Protein AF-A0A392T119-F1 (afdb_monomer_lite)

Secondary structure (DSSP, 8-state):
---HHHHHHHHHHHHHHHHHHHHHHHHHHHHGGGTT---TTTT-SSTT----TTPPPP-PPPP-SSS-HHHHT-

Organism: NCBI:txid97028

Sequence (74 aa):
MLNQATAVIAHSEDEYAQRYKVLEERLKAIEGFSAFGIDALDLCLVPNVVVPPKFKTPDFEKYKGLQCPKIHLK

Foldseek 3Di:
DDDPVNVVVVVVVVVVVVVVVVVVVVVPVVCDPVPPDQDVQNVDPDPPDDDPPPDDDDDADDDPVPDDVVVSVD

Structure (mmCIF, N/CA/C/O backbone):
data_AF-A0A392T119-F1
#
_entry.id   AF-A0A392T119-F1
#
loop_
_atom_site.group_PDB
_atom_site.id
_atom_site.type_symbol
_atom_site.label_atom_id
_atom_site.label_alt_id
_atom_site.label_comp_id
_atom_site.label_asym_id
_atom_site.label_entity_id
_atom_site.label_seq_id
_atom_site.pdbx_PDB_ins_code
_atom_site.Cartn_x
_atom_site.Cartn_y
_atom_site.Cartn_z
_atom_site.occupancy
_atom_site.B_iso_or_equiv
_atom_site.auth_seq_id
_atom_site.auth_comp_id
_atom_site.auth_asym_id
_atom_site.auth_atom_id
_atom_site.pdbx_PDB_model_num
ATOM 1 N N . MET A 1 1 ? 24.653 9.737 -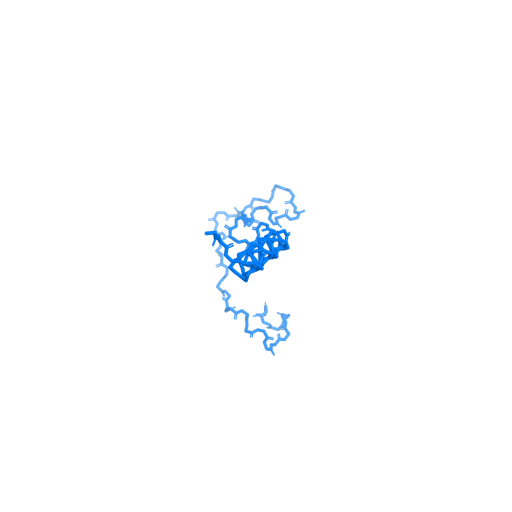48.385 1.00 54.81 1 MET A N 1
ATOM 2 C CA . MET A 1 1 ? 23.687 8.620 -48.311 1.00 54.81 1 MET A CA 1
ATOM 3 C C . MET A 1 1 ? 23.787 8.035 -46.911 1.00 54.81 1 MET A C 1
ATOM 5 O O . MET A 1 1 ? 24.915 7.844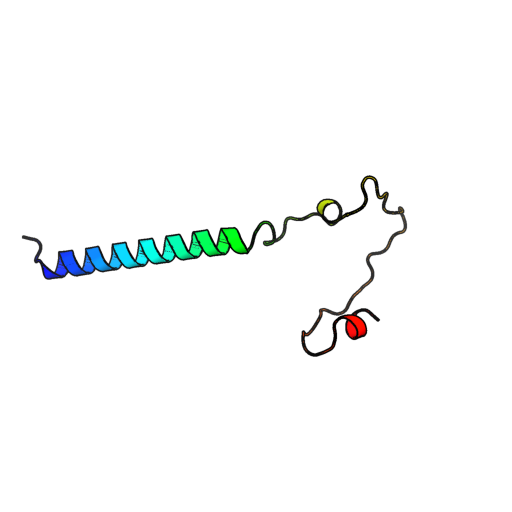 -46.469 1.00 54.81 1 MET A O 1
ATOM 9 N N . LEU A 1 2 ? 22.678 7.829 -46.191 1.00 58.81 2 LEU A N 1
ATOM 10 C CA . LEU A 1 2 ? 22.726 7.113 -44.907 1.00 58.81 2 LEU A CA 1
ATOM 11 C C . LEU A 1 2 ? 23.191 5.676 -45.179 1.00 58.81 2 LEU A C 1
ATOM 13 O O . LEU A 1 2 ? 22.698 5.052 -46.118 1.00 58.81 2 LEU A O 1
ATOM 17 N N . ASN A 1 3 ? 24.164 5.172 -44.415 1.00 74.50 3 ASN A N 1
ATOM 18 C CA . ASN A 1 3 ? 24.645 3.808 -44.606 1.00 74.50 3 ASN A CA 1
ATOM 19 C C . ASN A 1 3 ? 23.681 2.806 -43.945 1.00 74.50 3 ASN A C 1
ATOM 21 O O . ASN A 1 3 ? 22.969 3.120 -42.989 1.00 74.50 3 ASN A O 1
ATOM 25 N N . GLN A 1 4 ? 23.649 1.592 -44.486 1.00 68.94 4 GLN A N 1
ATOM 26 C CA . GLN A 1 4 ? 22.703 0.554 -44.084 1.00 68.94 4 GLN A CA 1
ATOM 27 C C . GLN A 1 4 ? 22.859 0.146 -42.608 1.00 68.94 4 GLN A C 1
ATOM 29 O O . GLN A 1 4 ? 21.878 -0.221 -41.973 1.00 68.94 4 GLN A O 1
ATOM 34 N N . ALA A 1 5 ? 24.059 0.287 -42.035 1.00 66.00 5 ALA A N 1
ATOM 35 C CA . ALA A 1 5 ? 24.317 0.016 -40.623 1.00 66.00 5 ALA A CA 1
ATOM 36 C C . ALA A 1 5 ? 23.638 1.042 -39.695 1.00 66.00 5 ALA A C 1
ATOM 38 O O . ALA A 1 5 ? 23.050 0.655 -38.691 1.00 66.00 5 ALA A O 1
ATOM 39 N N . THR A 1 6 ? 23.644 2.331 -40.049 1.00 61.88 6 THR A N 1
ATOM 40 C CA . THR A 1 6 ? 22.944 3.386 -39.295 1.00 61.88 6 THR A CA 1
ATOM 41 C C . THR A 1 6 ? 21.429 3.176 -39.300 1.00 61.88 6 THR A C 1
ATOM 43 O O . THR A 1 6 ? 20.786 3.370 -38.273 1.00 61.88 6 THR A O 1
ATOM 46 N N . ALA A 1 7 ? 20.859 2.721 -40.421 1.00 65.50 7 ALA A N 1
ATOM 47 C CA . ALA A 1 7 ? 19.437 2.385 -40.495 1.00 65.50 7 ALA A CA 1
ATOM 48 C C . ALA A 1 7 ? 19.086 1.170 -39.617 1.00 65.50 7 ALA A C 1
ATOM 50 O O . ALA A 1 7 ? 18.099 1.201 -38.893 1.00 65.50 7 ALA A O 1
ATOM 51 N N . VAL A 1 8 ? 19.917 0.121 -39.623 1.00 67.38 8 VAL A N 1
ATOM 52 C CA . VAL A 1 8 ? 19.713 -1.084 -38.796 1.00 67.38 8 VAL A CA 1
ATOM 53 C C . VAL A 1 8 ? 19.789 -0.776 -37.296 1.00 67.38 8 VAL A C 1
ATOM 55 O O . VAL A 1 8 ? 18.987 -1.307 -36.531 1.00 67.38 8 VAL A O 1
ATOM 58 N N . ILE A 1 9 ? 20.704 0.101 -36.869 1.00 68.19 9 ILE A N 1
ATOM 59 C CA . ILE A 1 9 ? 20.814 0.516 -35.461 1.00 68.19 9 ILE A CA 1
ATOM 60 C C . ILE A 1 9 ? 19.561 1.287 -35.029 1.00 68.19 9 ILE A C 1
ATOM 62 O O . ILE A 1 9 ? 18.958 0.918 -34.024 1.00 68.19 9 ILE A O 1
ATOM 66 N N . ALA A 1 10 ? 19.110 2.263 -35.823 1.00 63.44 10 ALA A N 1
ATOM 67 C CA . ALA A 1 10 ? 17.890 3.020 -35.535 1.00 63.44 10 ALA A CA 1
ATOM 68 C C . ALA A 1 10 ? 16.643 2.114 -35.478 1.00 63.44 10 ALA A C 1
ATOM 70 O O . ALA A 1 10 ? 15.846 2.212 -34.552 1.00 63.44 10 ALA A O 1
ATOM 71 N N . HIS A 1 11 ? 16.524 1.157 -36.407 1.00 64.25 11 HIS A N 1
ATOM 72 C CA . HIS A 1 11 ? 15.450 0.159 -36.377 1.00 64.25 11 HIS A CA 1
ATOM 73 C C . HIS A 1 11 ? 15.483 -0.721 -35.123 1.00 64.25 11 HIS A C 1
ATOM 75 O O . HIS A 1 11 ? 14.429 -1.098 -34.614 1.00 64.25 11 HIS A O 1
ATOM 81 N N . SER A 1 12 ? 16.677 -1.050 -34.619 1.00 71.75 12 SER A N 1
ATOM 82 C CA . SER A 1 12 ? 16.808 -1.831 -33.390 1.00 71.75 12 SER A CA 1
ATOM 83 C C . SER A 1 12 ? 16.413 -1.016 -32.156 1.00 71.75 12 SER A C 1
ATOM 85 O O . SER A 1 12 ? 15.703 -1.529 -31.296 1.00 71.75 12 SER A O 1
ATOM 87 N N . GLU A 1 13 ? 16.792 0.264 -32.088 1.00 76.12 13 GLU A N 1
ATOM 88 C CA . GLU A 1 13 ? 16.424 1.172 -30.994 1.00 76.12 13 GLU A CA 1
ATOM 89 C C . GLU A 1 13 ? 14.908 1.404 -30.930 1.00 76.12 13 GLU A C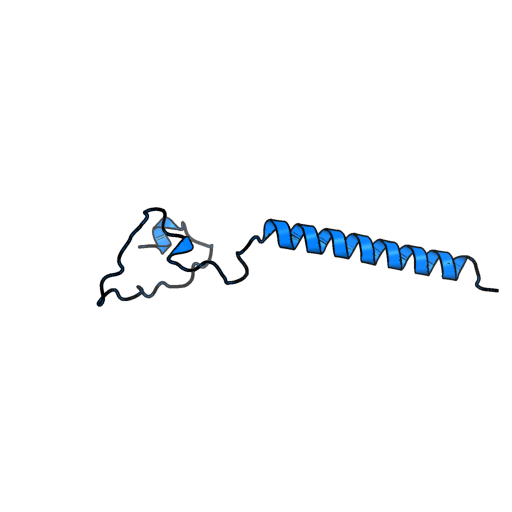 1
ATOM 91 O O . GLU A 1 13 ? 14.326 1.316 -29.845 1.00 76.12 13 GLU A O 1
ATOM 96 N N . ASP A 1 14 ? 14.255 1.587 -32.083 1.00 83.50 14 ASP A N 1
ATOM 97 C CA . ASP A 1 14 ? 12.794 1.694 -32.184 1.00 83.50 14 ASP A CA 1
ATOM 98 C C . ASP A 1 14 ? 12.094 0.416 -31.692 1.00 83.50 14 ASP A C 1
ATOM 100 O O . ASP A 1 14 ? 11.079 0.473 -30.989 1.00 83.50 14 ASP A O 1
ATOM 104 N N . GLU A 1 15 ? 12.653 -0.756 -32.005 1.00 87.88 15 GLU A N 1
ATOM 105 C CA . GLU A 1 15 ? 12.124 -2.035 -31.538 1.00 87.88 15 GLU A CA 1
ATOM 106 C C . GLU A 1 15 ? 12.252 -2.184 -30.012 1.00 87.88 15 GLU A C 1
ATOM 108 O O . GLU A 1 15 ? 11.303 -2.617 -29.348 1.00 87.88 15 GLU A O 1
ATOM 113 N N . TYR A 1 16 ? 13.390 -1.796 -29.426 1.00 88.75 16 TYR A N 1
ATOM 114 C CA . TYR A 1 16 ? 13.578 -1.813 -27.972 1.00 88.75 16 TYR A CA 1
ATOM 115 C C . TYR A 1 16 ? 12.645 -0.830 -27.261 1.00 88.75 16 TYR A C 1
ATOM 117 O O . TYR A 1 16 ? 12.044 -1.197 -26.249 1.00 88.75 16 TYR A O 1
ATOM 125 N N . ALA A 1 17 ? 12.465 0.376 -27.803 1.00 92.50 17 ALA A N 1
ATOM 126 C CA . ALA A 1 17 ? 11.530 1.364 -27.271 1.00 92.50 17 ALA A CA 1
ATOM 127 C C . ALA A 1 17 ? 10.085 0.843 -27.299 1.00 92.50 17 ALA A C 1
ATOM 129 O O . ALA A 1 17 ? 9.363 0.945 -26.303 1.00 92.50 17 ALA A O 1
ATOM 130 N N . GLN A 1 18 ? 9.678 0.201 -28.397 1.00 93.56 18 GLN A N 1
ATOM 131 C CA . GLN A 1 18 ? 8.349 -0.389 -28.520 1.00 93.56 18 GLN A CA 1
ATOM 132 C C . GLN A 1 18 ? 8.145 -1.552 -27.537 1.00 93.56 18 GLN A C 1
ATOM 134 O O . GLN A 1 18 ? 7.106 -1.635 -26.882 1.00 93.56 18 GLN A O 1
ATOM 139 N N . ARG A 1 19 ? 9.143 -2.432 -27.377 1.00 93.44 19 ARG A N 1
ATOM 140 C CA . ARG A 1 19 ? 9.103 -3.529 -26.394 1.00 93.44 19 ARG A CA 1
ATOM 141 C C . ARG A 1 19 ? 9.030 -3.007 -24.958 1.00 93.44 19 ARG A C 1
ATOM 143 O O . ARG A 1 19 ? 8.277 -3.558 -24.156 1.00 93.44 19 ARG A O 1
ATOM 150 N N . TYR A 1 20 ? 9.768 -1.942 -24.642 1.00 94.31 20 TYR A N 1
ATOM 151 C CA . TYR A 1 20 ? 9.735 -1.303 -23.327 1.00 94.31 20 TYR A CA 1
ATOM 152 C C . TYR A 1 20 ? 8.363 -0.683 -23.035 1.00 94.31 20 TYR A C 1
ATOM 154 O O . TYR A 1 20 ? 7.798 -0.918 -21.971 1.00 94.31 20 TYR A O 1
ATOM 162 N N . LYS A 1 21 ? 7.773 0.016 -24.011 1.00 94.44 21 LYS A N 1
ATOM 163 C CA . LYS A 1 21 ? 6.425 0.586 -23.898 1.00 94.44 21 LYS A CA 1
ATOM 164 C C . LYS A 1 21 ? 5.359 -0.483 -23.639 1.00 94.44 21 LYS A C 1
ATOM 166 O O . LYS A 1 21 ? 4.533 -0.326 -22.746 1.00 94.44 21 LYS A O 1
ATOM 171 N N . VAL A 1 22 ? 5.412 -1.601 -24.366 1.00 95.62 22 VAL A N 1
ATOM 172 C CA . VAL A 1 22 ? 4.492 -2.734 -24.153 1.00 95.62 22 VAL A CA 1
ATOM 173 C C . VAL A 1 22 ? 4.663 -3.334 -22.754 1.00 95.62 22 VAL A C 1
ATOM 175 O O . VAL A 1 22 ? 3.682 -3.715 -22.116 1.00 95.62 22 VAL A O 1
ATOM 178 N N . LEU A 1 23 ? 5.897 -3.428 -22.255 1.00 93.19 23 LEU A N 1
ATOM 179 C CA . LEU A 1 23 ? 6.160 -3.896 -20.895 1.00 93.19 23 LEU A CA 1
ATOM 180 C C . LEU A 1 23 ? 5.575 -2.939 -19.847 1.00 93.19 23 LEU A C 1
ATOM 182 O O . LEU A 1 23 ? 4.921 -3.397 -18.913 1.00 93.19 23 LEU A O 1
ATOM 186 N N . GLU A 1 24 ? 5.764 -1.632 -20.019 1.00 89.06 24 GLU A N 1
ATOM 187 C CA . GLU A 1 24 ? 5.223 -0.599 -19.132 1.00 89.06 24 GLU A CA 1
ATOM 188 C C . GLU A 1 24 ? 3.686 -0.623 -19.093 1.00 89.06 24 GLU A C 1
ATOM 190 O O . GLU A 1 24 ? 3.091 -0.591 -18.018 1.00 89.06 24 GLU A O 1
ATOM 195 N N . GLU A 1 25 ? 3.031 -0.749 -20.250 1.00 89.44 25 GLU A N 1
ATOM 196 C CA . GLU A 1 25 ? 1.571 -0.865 -20.346 1.00 89.44 25 GLU A CA 1
ATOM 197 C C . GLU A 1 25 ? 1.049 -2.123 -19.635 1.00 89.44 25 GLU A C 1
ATOM 199 O O . GLU A 1 25 ? 0.047 -2.069 -18.919 1.00 89.44 25 GLU A O 1
ATOM 204 N N . ARG A 1 26 ? 1.753 -3.256 -19.764 1.00 90.19 26 ARG A N 1
ATOM 205 C CA . ARG A 1 26 ? 1.403 -4.499 -19.059 1.00 90.19 26 ARG A CA 1
ATOM 206 C C . ARG A 1 26 ? 1.590 -4.386 -17.550 1.00 90.19 26 ARG A C 1
ATOM 208 O O . ARG A 1 26 ? 0.756 -4.898 -16.809 1.00 90.19 26 ARG A O 1
ATOM 215 N N . LEU A 1 27 ? 2.660 -3.734 -17.095 1.00 85.38 27 LEU A N 1
ATOM 216 C CA . LEU A 1 27 ? 2.897 -3.492 -15.672 1.00 85.38 27 LEU A CA 1
ATOM 217 C C . LEU A 1 27 ? 1.812 -2.587 -15.083 1.00 85.38 27 LEU A C 1
ATOM 219 O O . LEU A 1 27 ? 1.229 -2.952 -14.070 1.00 85.38 27 LEU A O 1
ATOM 223 N N . LYS A 1 28 ? 1.443 -1.503 -15.777 1.00 81.38 28 LYS A N 1
ATOM 224 C CA . LYS A 1 28 ? 0.325 -0.624 -15.390 1.00 81.38 28 LYS A CA 1
ATOM 225 C C . LYS A 1 28 ? -1.009 -1.368 -15.298 1.00 81.38 28 LYS A C 1
ATOM 227 O O . LYS A 1 28 ? -1.795 -1.118 -14.391 1.00 81.38 28 LYS A O 1
ATOM 232 N N . ALA A 1 29 ? -1.267 -2.304 -16.213 1.00 79.94 29 ALA A N 1
ATOM 233 C CA . ALA A 1 29 ? -2.477 -3.125 -16.177 1.00 79.94 29 ALA A CA 1
ATOM 234 C C . ALA A 1 29 ? -2.501 -4.114 -14.993 1.00 79.94 29 ALA A C 1
ATOM 236 O O . ALA A 1 29 ? -3.578 -4.421 -14.485 1.00 79.94 29 ALA A O 1
ATOM 237 N N . ILE A 1 30 ? -1.334 -4.609 -14.557 1.00 79.00 30 ILE A N 1
ATOM 238 C CA . ILE A 1 30 ? -1.194 -5.555 -13.435 1.00 79.00 30 ILE A CA 1
ATOM 239 C C . ILE 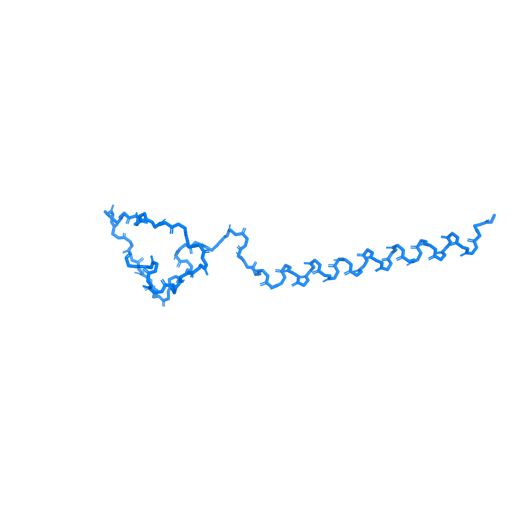A 1 30 ? -1.180 -4.839 -12.081 1.00 79.00 30 ILE A C 1
ATOM 241 O O . ILE A 1 30 ? -1.792 -5.331 -11.137 1.00 79.00 30 ILE A O 1
ATOM 245 N N . GLU A 1 31 ? -0.509 -3.690 -11.975 1.00 70.19 31 GLU A N 1
ATOM 246 C CA . GLU A 1 31 ? -0.529 -2.859 -10.763 1.00 70.19 31 GLU A CA 1
ATOM 247 C C . GLU A 1 31 ? -1.953 -2.393 -10.422 1.00 70.19 31 GLU A C 1
ATOM 249 O O . GLU A 1 31 ? -2.261 -2.133 -9.259 1.00 70.19 31 GLU A O 1
ATOM 254 N N . GLY A 1 32 ? -2.858 -2.337 -11.405 1.00 58.50 32 GLY A N 1
ATOM 255 C CA . GLY A 1 32 ? -4.224 -1.872 -11.192 1.00 58.50 32 GLY A CA 1
ATOM 256 C C . GLY A 1 32 ? -4.251 -0.472 -10.563 1.00 58.50 32 GLY A C 1
ATOM 257 O O . GLY A 1 32 ? -3.290 0.290 -10.624 1.00 58.50 32 GLY A O 1
ATOM 258 N N . PHE A 1 33 ? -5.350 -0.126 -9.895 1.00 54.38 33 PHE A N 1
ATOM 259 C CA . PHE A 1 33 ? -5.486 1.117 -9.116 1.00 54.38 33 PHE A CA 1
ATOM 260 C C . PHE A 1 33 ? -4.582 1.173 -7.858 1.00 54.38 33 PHE A C 1
ATOM 262 O O . PHE A 1 33 ? -4.787 2.014 -6.982 1.00 54.38 33 PHE A O 1
ATOM 269 N N . SER A 1 34 ? -3.599 0.276 -7.704 1.00 56.16 34 SER A N 1
ATOM 270 C CA . SER A 1 34 ? -2.866 0.108 -6.445 1.00 56.16 34 SER A CA 1
ATOM 271 C C . SER A 1 34 ? -1.687 1.063 -6.250 1.00 56.16 34 SER A C 1
ATOM 273 O O . SER A 1 34 ? -0.985 0.950 -5.246 1.00 56.16 34 SER A O 1
ATOM 275 N N . ALA A 1 35 ? -1.469 2.032 -7.136 1.00 55.53 35 ALA A N 1
ATOM 276 C CA . ALA A 1 35 ? -0.457 3.067 -6.937 1.00 55.53 35 ALA A CA 1
ATOM 277 C C . ALA A 1 35 ? -0.978 4.240 -6.076 1.00 55.53 35 ALA A C 1
ATOM 279 O O . ALA A 1 35 ? -0.703 5.385 -6.393 1.00 55.53 35 ALA A O 1
ATOM 280 N N . PHE A 1 36 ? -1.689 3.975 -4.971 1.00 56.47 36 PHE A N 1
ATOM 281 C CA . PHE A 1 36 ? -2.215 4.974 -4.009 1.00 56.47 36 PHE A CA 1
ATOM 282 C C . PHE A 1 36 ? -3.522 5.698 -4.402 1.00 56.47 36 PHE A C 1
ATOM 284 O O . PHE A 1 36 ? -3.550 6.923 -4.490 1.00 56.47 36 PHE A O 1
ATOM 291 N N . GLY A 1 37 ? -4.636 4.972 -4.571 1.00 55.94 37 GLY A N 1
ATOM 292 C CA . GLY A 1 37 ? -5.933 5.628 -4.822 1.00 55.94 37 GLY A CA 1
ATOM 293 C C . GLY A 1 37 ? -7.200 4.875 -4.418 1.00 55.94 37 GLY A C 1
ATOM 294 O O . GLY A 1 37 ? -8.278 5.325 -4.779 1.00 55.94 37 GLY A O 1
ATOM 295 N N . ILE A 1 38 ? -7.098 3.749 -3.709 1.00 56.94 38 ILE A N 1
ATOM 296 C CA . ILE A 1 38 ? -8.278 3.042 -3.191 1.00 56.94 38 ILE A CA 1
ATOM 297 C C . ILE A 1 38 ? -8.555 3.614 -1.801 1.00 56.94 38 ILE A C 1
ATOM 299 O O . ILE A 1 38 ? -7.742 3.419 -0.892 1.00 56.94 38 ILE A O 1
ATOM 303 N N . ASP A 1 39 ? -9.654 4.355 -1.648 1.00 63.97 39 ASP A N 1
ATOM 304 C CA . ASP A 1 39 ? -10.095 4.813 -0.332 1.00 63.97 39 ASP A CA 1
ATOM 305 C C . ASP A 1 39 ? -10.430 3.577 0.518 1.00 63.97 39 ASP A C 1
ATOM 307 O O . ASP A 1 39 ? -10.917 2.564 0.013 1.00 63.97 39 ASP A O 1
ATOM 311 N N . ALA A 1 40 ? -10.192 3.624 1.828 1.00 60.06 40 ALA A N 1
ATOM 312 C CA . ALA A 1 40 ? -10.591 2.538 2.724 1.00 60.06 40 ALA A CA 1
ATOM 313 C C . ALA A 1 40 ? -12.102 2.238 2.614 1.00 60.06 40 ALA A C 1
ATOM 315 O O . ALA A 1 40 ? -12.532 1.112 2.873 1.00 60.06 40 ALA A O 1
ATOM 316 N N . LEU A 1 41 ? -12.887 3.234 2.186 1.00 61.09 41 LEU A N 1
ATOM 317 C CA . LEU A 1 41 ? -14.302 3.103 1.844 1.00 61.09 41 LEU A CA 1
ATOM 318 C C . LEU A 1 41 ? -14.552 2.233 0.600 1.00 61.09 41 LEU A C 1
ATOM 320 O O . LEU A 1 41 ? -15.490 1.438 0.616 1.00 61.09 41 LEU A O 1
ATOM 324 N N . ASP A 1 42 ? -13.698 2.301 -0.423 1.00 64.94 42 ASP A N 1
ATOM 325 C CA . ASP A 1 42 ? -13.795 1.473 -1.637 1.00 64.94 42 ASP A CA 1
ATOM 326 C C . ASP A 1 42 ? -13.442 0.002 -1.368 1.00 64.94 42 ASP A C 1
ATOM 328 O O . ASP A 1 42 ? -13.847 -0.899 -2.104 1.00 64.94 42 ASP A O 1
ATOM 332 N N . LEU A 1 43 ? -12.698 -0.261 -0.288 1.00 68.50 43 LEU A N 1
ATOM 333 C CA . LEU A 1 43 ? -12.355 -1.610 0.164 1.00 68.50 43 LEU A CA 1
ATOM 334 C C . LEU A 1 43 ? -13.446 -2.238 1.050 1.00 68.50 43 LEU A C 1
ATOM 336 O O . LEU A 1 43 ? -13.323 -3.392 1.477 1.00 68.50 43 LEU A O 1
ATOM 340 N N . CYS A 1 44 ? -14.509 -1.494 1.364 1.00 68.62 44 CYS A N 1
ATOM 341 C CA . CYS A 1 44 ? -15.560 -1.978 2.239 1.00 68.62 44 CYS A CA 1
ATOM 342 C C . CYS A 1 44 ? -16.457 -2.985 1.506 1.00 68.62 44 CYS A C 1
ATOM 344 O O . CYS A 1 44 ? -17.286 -2.630 0.674 1.00 68.62 44 CYS A O 1
ATOM 346 N N . LEU A 1 45 ? -16.329 -4.267 1.860 1.00 75.62 45 LEU A N 1
ATOM 347 C CA . LEU A 1 45 ? -17.175 -5.345 1.324 1.00 75.62 45 LEU A CA 1
ATOM 348 C C . LEU A 1 45 ? -18.650 -5.224 1.749 1.00 75.62 45 LEU A C 1
ATOM 350 O O . LEU A 1 45 ? -19.508 -5.921 1.210 1.00 75.62 45 LEU A O 1
ATOM 354 N N . VAL A 1 46 ? -18.938 -4.372 2.736 1.00 75.62 46 VAL A N 1
ATOM 355 C CA . VAL A 1 46 ? -20.281 -4.136 3.263 1.00 75.62 46 VAL A CA 1
ATOM 356 C C . VAL A 1 46 ? -20.714 -2.718 2.881 1.00 75.62 46 VAL A C 1
ATOM 358 O O . VAL A 1 46 ? -20.096 -1.754 3.330 1.00 75.62 46 VAL A O 1
ATOM 361 N N . PRO A 1 47 ? -21.784 -2.546 2.088 1.00 71.50 47 PRO A N 1
ATOM 362 C CA . PRO A 1 47 ? -22.280 -1.213 1.770 1.00 71.50 47 PRO A CA 1
ATOM 363 C C . PRO A 1 47 ? -22.827 -0.517 3.029 1.00 71.50 47 PRO A C 1
ATOM 365 O O . PRO A 1 47 ? -23.476 -1.148 3.864 1.00 71.50 47 PRO A O 1
ATOM 368 N N . ASN A 1 48 ? -22.616 0.802 3.131 1.00 74.06 48 ASN A N 1
ATOM 369 C CA . ASN A 1 48 ? -23.102 1.685 4.210 1.00 74.06 48 ASN A CA 1
ATOM 370 C C . ASN A 1 48 ? -22.445 1.514 5.593 1.00 74.06 48 ASN A C 1
ATOM 372 O O . ASN A 1 48 ? -23.079 1.780 6.618 1.00 74.06 48 ASN A O 1
ATOM 376 N N . VAL A 1 49 ? -21.175 1.107 5.661 1.00 75.19 49 VAL A N 1
ATOM 377 C CA . VAL A 1 49 ? -20.442 1.133 6.935 1.00 75.19 49 VAL A CA 1
ATOM 378 C C . VAL A 1 49 ? -20.189 2.579 7.362 1.00 75.19 49 VAL A C 1
ATOM 380 O O . VAL A 1 49 ? -19.448 3.320 6.723 1.00 75.19 49 VAL A O 1
ATOM 383 N N . VAL A 1 50 ? -20.802 2.977 8.477 1.00 81.50 50 VAL A N 1
ATOM 384 C CA . VAL A 1 50 ? -20.534 4.261 9.130 1.00 81.50 50 VAL A CA 1
ATOM 385 C C . VAL A 1 50 ? -19.373 4.073 10.095 1.00 81.50 50 VAL A C 1
ATOM 387 O O . VAL A 1 50 ? -19.491 3.343 11.081 1.00 81.50 50 VAL A O 1
ATOM 390 N N . VAL A 1 51 ? -18.253 4.747 9.832 1.00 78.50 51 VAL A N 1
ATOM 391 C CA . VAL A 1 51 ? -17.128 4.791 10.771 1.00 78.50 51 VAL A CA 1
ATOM 392 C C . VAL A 1 51 ? -17.560 5.590 12.008 1.00 78.50 51 VAL A C 1
ATOM 394 O O . VAL A 1 51 ? -17.964 6.748 11.873 1.00 78.50 51 VAL A O 1
ATOM 397 N N . PRO A 1 52 ? -17.498 5.019 13.226 1.00 86.88 52 PRO A N 1
ATOM 398 C CA . PRO A 1 52 ? -17.847 5.757 14.435 1.00 86.88 52 PRO A CA 1
ATOM 399 C C . PRO A 1 52 ? -16.970 7.015 14.604 1.00 86.88 52 PRO A C 1
ATOM 401 O O . PRO A 1 52 ? -15.760 6.923 14.403 1.00 86.88 52 PRO A O 1
ATOM 404 N N . PRO A 1 53 ? -17.498 8.157 15.098 1.00 84.25 53 PRO A N 1
ATOM 405 C CA . PRO A 1 53 ? -16.726 9.403 15.264 1.00 84.25 53 PRO A CA 1
ATOM 406 C C . PRO A 1 53 ? -15.499 9.308 16.188 1.00 84.25 53 PRO A C 1
ATOM 408 O O . PRO A 1 53 ? -14.686 10.223 16.248 1.00 84.25 53 PRO A O 1
ATOM 411 N N . LYS A 1 54 ? -15.391 8.224 16.961 1.00 90.19 54 LYS A N 1
ATOM 412 C CA . LYS A 1 54 ? -14.295 7.954 17.903 1.00 90.19 54 LYS A CA 1
ATOM 413 C C . LYS A 1 54 ? -13.410 6.790 17.455 1.00 90.19 54 LYS A C 1
ATOM 415 O O . LYS A 1 54 ? -12.603 6.309 18.250 1.00 90.19 54 LYS A O 1
ATOM 420 N N . PHE A 1 55 ? -13.592 6.300 16.230 1.00 86.50 55 PHE A N 1
ATOM 421 C CA . PHE A 1 55 ? -12.741 5.259 15.680 1.00 86.50 55 PHE A CA 1
ATOM 422 C C . PHE A 1 55 ? -11.328 5.816 15.519 1.00 86.50 55 PHE A C 1
ATOM 424 O O . PHE A 1 55 ? -11.111 6.801 14.816 1.00 86.50 55 PHE A O 1
ATOM 431 N N . LYS A 1 56 ? -10.372 5.203 16.212 1.00 85.69 56 LYS A N 1
ATOM 432 C CA . LYS A 1 56 ? -8.953 5.484 16.021 1.00 85.69 56 LYS A CA 1
ATOM 433 C C . LYS A 1 56 ? -8.407 4.430 15.077 1.00 85.69 56 LYS A C 1
ATOM 435 O O . LYS A 1 56 ? -8.645 3.244 15.302 1.00 85.69 56 LYS A O 1
ATOM 440 N N . THR A 1 57 ? -7.663 4.857 14.065 1.00 81.12 57 THR A N 1
ATOM 441 C CA . THR A 1 57 ? -6.833 3.937 13.290 1.00 81.12 57 THR A CA 1
ATOM 442 C C . THR A 1 57 ? -5.882 3.234 14.261 1.00 81.12 57 THR A C 1
ATOM 444 O O . THR A 1 57 ? -5.195 3.928 15.013 1.00 81.12 57 THR A O 1
ATOM 447 N N . PRO A 1 58 ? -5.868 1.893 14.322 1.00 79.50 58 PRO A N 1
ATOM 448 C CA . PRO A 1 58 ? -4.889 1.194 15.137 1.00 79.50 58 PRO A CA 1
ATOM 449 C C . PRO A 1 58 ? -3.491 1.396 14.545 1.00 79.50 58 PRO A C 1
ATOM 451 O O . PRO A 1 58 ? -3.317 1.332 13.326 1.00 79.50 58 PRO A O 1
ATOM 454 N N . ASP A 1 59 ? -2.500 1.615 15.404 1.00 83.25 59 ASP A N 1
ATOM 455 C CA . ASP A 1 59 ? -1.102 1.659 14.988 1.00 83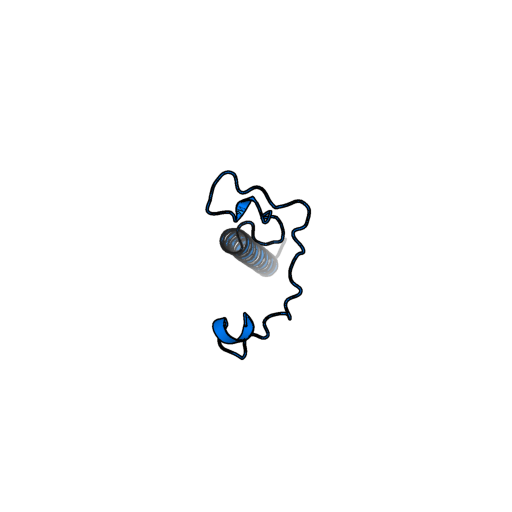.25 59 ASP A CA 1
ATOM 456 C C . ASP A 1 59 ? -0.594 0.228 14.799 1.00 83.25 59 ASP A C 1
ATOM 458 O O . ASP A 1 59 ? -0.432 -0.522 15.762 1.00 83.25 59 ASP A O 1
ATOM 462 N N . PHE A 1 60 ? -0.350 -0.156 13.548 1.00 84.06 60 PHE A N 1
ATOM 463 C CA . PHE A 1 60 ? 0.264 -1.437 13.211 1.00 84.06 60 PHE A CA 1
ATOM 464 C C . PHE A 1 60 ? 1.734 -1.236 12.843 1.00 84.06 60 PHE A C 1
ATOM 466 O O . PHE A 1 60 ? 2.084 -0.323 12.091 1.00 84.06 60 PHE A O 1
ATOM 473 N N . GLU A 1 61 ? 2.608 -2.122 13.327 1.00 86.75 61 GLU A N 1
ATOM 474 C CA . GLU A 1 61 ? 3.966 -2.200 12.790 1.00 86.75 61 GLU A CA 1
ATOM 475 C C . GLU A 1 61 ? 3.894 -2.643 11.318 1.00 86.75 61 GLU A C 1
ATOM 477 O O . GLU A 1 61 ? 3.037 -3.435 10.939 1.00 86.75 61 GLU A O 1
ATOM 482 N N . LYS A 1 62 ? 4.784 -2.145 10.455 1.00 89.75 62 LYS A N 1
ATOM 483 C CA . LYS A 1 62 ? 4.810 -2.571 9.050 1.00 89.75 62 LYS A CA 1
ATOM 484 C C . LYS A 1 62 ? 5.166 -4.057 8.951 1.00 89.75 62 LYS A C 1
ATOM 486 O O . LYS A 1 62 ? 6.168 -4.501 9.516 1.00 89.75 62 LYS A O 1
ATOM 491 N N . TYR A 1 63 ? 4.404 -4.809 8.160 1.00 91.50 63 TYR A N 1
ATOM 492 C CA . TYR A 1 63 ? 4.682 -6.223 7.924 1.00 91.50 63 TYR A CA 1
ATOM 493 C C . TYR A 1 63 ? 6.046 -6.424 7.254 1.00 91.50 63 TYR A C 1
ATOM 495 O O . TYR A 1 63 ? 6.297 -5.941 6.150 1.00 91.50 63 TYR A O 1
ATOM 503 N N . LYS A 1 64 ? 6.933 -7.164 7.930 1.00 89.94 64 LYS A N 1
ATOM 504 C CA . LYS A 1 64 ? 8.316 -7.413 7.485 1.00 89.94 64 LYS A CA 1
ATOM 505 C C . LYS A 1 64 ? 8.450 -8.596 6.520 1.00 89.94 64 LYS A C 1
ATOM 507 O O . LYS A 1 64 ? 9.549 -8.869 6.060 1.00 89.94 64 LYS A O 1
ATOM 512 N N . GLY A 1 65 ? 7.372 -9.336 6.245 1.00 91.50 65 GLY A N 1
ATOM 513 C CA . GLY A 1 65 ? 7.389 -10.486 5.328 1.00 91.50 65 GLY A CA 1
ATOM 514 C C . GLY A 1 65 ? 7.999 -11.778 5.885 1.00 91.50 65 GLY A C 1
ATOM 515 O O . GLY A 1 65 ? 7.899 -12.815 5.242 1.00 91.50 65 GLY A O 1
ATOM 516 N N . LEU A 1 66 ? 8.614 -11.739 7.072 1.00 90.94 66 LEU A N 1
ATOM 517 C CA . LEU A 1 66 ? 9.384 -12.862 7.628 1.00 90.94 66 LEU A CA 1
ATOM 518 C C . LEU A 1 66 ? 8.577 -13.806 8.532 1.00 90.94 66 LEU A C 1
ATOM 520 O O . LEU A 1 66 ? 9.072 -14.865 8.902 1.00 90.94 66 LEU A O 1
ATOM 524 N N . GLN A 1 67 ? 7.376 -13.412 8.949 1.00 89.38 67 GLN A N 1
ATOM 525 C CA . GLN A 1 67 ? 6.547 -14.142 9.915 1.00 89.38 67 GLN A CA 1
ATOM 526 C C . GLN A 1 67 ? 5.173 -14.411 9.315 1.00 89.38 67 GLN A C 1
ATOM 528 O O . GLN A 1 67 ? 4.749 -13.681 8.435 1.00 89.38 67 GLN A O 1
ATOM 533 N N . CYS A 1 68 ? 4.439 -15.417 9.794 1.00 90.62 68 CYS A N 1
ATOM 534 C CA . CYS A 1 68 ? 3.068 -15.642 9.325 1.00 90.62 68 CYS A CA 1
ATOM 535 C C . CYS A 1 68 ? 2.217 -14.361 9.504 1.00 90.62 68 CYS A C 1
ATOM 537 O O . CYS A 1 68 ? 2.192 -13.827 10.618 1.00 90.62 68 CYS A O 1
ATOM 539 N N . PRO A 1 69 ? 1.470 -13.888 8.481 1.00 88.56 69 PRO A N 1
ATOM 540 C CA . PRO A 1 69 ? 0.652 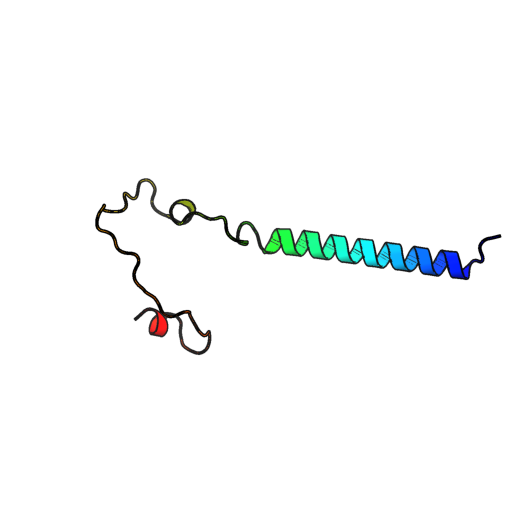-12.676 8.589 1.00 88.56 69 PRO A CA 1
ATOM 541 C C . PRO A 1 69 ? -0.309 -12.698 9.784 1.00 88.56 69 PRO A C 1
ATOM 543 O O . PRO A 1 69 ? -0.484 -11.692 10.459 1.00 88.56 69 PRO A O 1
ATOM 546 N N . LYS A 1 70 ? -0.865 -13.871 10.120 1.00 88.00 70 LYS A N 1
ATOM 547 C CA . LYS A 1 70 ? -1.749 -14.033 11.288 1.00 88.00 70 LYS A CA 1
ATOM 548 C C . LYS A 1 70 ? -1.062 -13.750 12.625 1.00 88.00 70 LYS A C 1
ATOM 550 O O . LYS A 1 70 ? -1.743 -13.389 13.573 1.00 88.00 70 LYS A O 1
ATOM 555 N N . ILE A 1 71 ? 0.247 -13.969 12.724 1.00 89.00 71 ILE A N 1
ATOM 556 C CA . ILE A 1 71 ? 1.023 -13.684 13.939 1.00 89.00 71 ILE A CA 1
ATOM 557 C C . ILE A 1 71 ? 1.341 -12.189 14.015 1.00 89.00 71 ILE A C 1
ATOM 559 O O . ILE A 1 71 ? 1.341 -11.632 15.101 1.00 89.00 71 ILE A O 1
ATOM 563 N N . HIS A 1 72 ? 1.573 -11.544 12.870 1.00 88.25 72 HIS A N 1
ATOM 564 C CA . HIS A 1 72 ? 1.846 -10.109 12.790 1.00 88.25 72 HIS A CA 1
ATOM 565 C C . HIS A 1 72 ? 0.622 -9.231 13.096 1.00 88.25 72 HIS A C 1
ATOM 567 O O . HIS A 1 72 ? 0.779 -8.126 13.594 1.00 88.25 72 HIS A O 1
ATOM 573 N N . LEU A 1 73 ? -0.582 -9.728 12.803 1.00 84.50 73 LEU A N 1
ATOM 574 C CA . LEU A 1 73 ? -1.851 -9.047 13.086 1.00 84.50 73 LEU A CA 1
ATOM 575 C C . LEU A 1 73 ? -2.332 -9.200 14.543 1.00 84.50 73 LEU A C 1
ATOM 577 O O . LEU A 1 73 ? -3.451 -8.783 14.843 1.00 84.50 73 LEU A O 1
ATOM 581 N N . LYS A 1 74 ? -1.554 -9.862 15.409 1.00 74.06 74 LYS A N 1
ATOM 582 C CA . LYS A 1 74 ? -1.878 -9.996 16.835 1.00 74.06 74 LYS A CA 1
ATOM 583 C C . LYS A 1 74 ? -1.505 -8.757 17.631 1.00 74.06 74 LYS A C 1
ATOM 585 O O . LYS A 1 74 ? -0.495 -8.116 17.277 1.00 74.06 74 LYS A O 1
#

Radius of gyration: 24.2 Å; chains: 1; bounding box: 48×25×66 Å

pLDDT: mean 77.71, std 12.44, range [54.38, 95.62]